Protein AF-A0A7T4MUK3-F1 (afdb_monomer_lite)

Radius of gyration: 12.7 Å; chains: 1; bounding box: 23×14×37 Å

Foldseek 3Di:
DALLVQLVVLLVQLVVLLVVLVVCVVVVHDNVSSVVSNVSSVVSNVVSVVSNVVD

Sequence (55 aa):
MSPLTSGLLLMIFGAFLVGGGISFRRQKLPLIAQVVLWILGAAFFAYGLYIVTLD

Structure (mmCIF, N/CA/C/O backbone):
data_AF-A0A7T4MUK3-F1
#
_entry.id   AF-A0A7T4MUK3-F1
#
loop_
_atom_site.group_PDB
_atom_site.id
_atom_site.type_symbol
_atom_site.label_atom_id
_atom_site.label_alt_id
_atom_site.label_comp_id
_atom_site.label_asym_id
_atom_site.label_entity_id
_atom_site.label_seq_id
_atom_site.pdbx_PDB_ins_code
_atom_site.Cartn_x
_atom_site.Cartn_y
_atom_site.Cartn_z
_atom_site.occupancy
_atom_site.B_iso_or_equiv
_atom_site.auth_seq_id
_atom_site.auth_comp_id
_atom_site.auth_asym_id
_atom_site.auth_atom_id
_atom_site.pdbx_PDB_model_num
ATOM 1 N N . MET A 1 1 ? 5.750 9.159 -18.996 1.00 81.50 1 MET A N 1
ATOM 2 C CA . MET A 1 1 ? 6.458 8.707 -17.777 1.00 81.50 1 MET A CA 1
ATOM 3 C C . MET A 1 1 ? 6.972 7.304 -18.065 1.00 81.50 1 MET A C 1
ATOM 5 O O . MET A 1 1 ? 6.229 6.579 -18.714 1.00 81.50 1 MET A O 1
ATOM 9 N N . SER A 1 2 ? 8.208 6.948 -17.703 1.00 94.69 2 SER A N 1
ATOM 10 C CA . SER A 1 2 ? 8.718 5.591 -17.971 1.00 94.69 2 SER A CA 1
ATOM 11 C C . SER A 1 2 ? 8.023 4.548 -17.083 1.00 94.69 2 SER A C 1
ATOM 13 O O . SER A 1 2 ? 7.581 4.923 -15.985 1.00 94.69 2 SER A O 1
ATOM 15 N N . PRO A 1 3 ? 7.941 3.273 -17.519 1.00 95.75 3 PRO A N 1
ATOM 16 C CA . PRO A 1 3 ? 7.439 2.177 -16.693 1.00 95.75 3 PRO A CA 1
ATOM 17 C C . PRO A 1 3 ? 8.112 2.152 -15.318 1.00 95.75 3 PRO A C 1
ATOM 19 O O . PRO A 1 3 ? 7.393 2.221 -14.319 1.00 95.75 3 PRO A O 1
ATOM 22 N N . LEU A 1 4 ? 9.447 2.257 -15.251 1.00 96.25 4 LEU A N 1
ATOM 23 C CA . LEU A 1 4 ? 10.192 2.416 -13.997 1.00 96.25 4 LEU A CA 1
ATOM 24 C C . LEU A 1 4 ? 9.610 3.494 -13.069 1.00 96.25 4 LEU A C 1
ATOM 26 O O . LEU A 1 4 ? 9.326 3.223 -11.903 1.00 96.25 4 LEU A O 1
ATOM 30 N N . THR A 1 5 ? 9.399 4.723 -13.555 1.00 97.12 5 THR A N 1
ATOM 31 C CA . THR A 1 5 ? 8.875 5.810 -12.711 1.00 97.12 5 THR A CA 1
ATOM 32 C C . THR A 1 5 ? 7.443 5.527 -12.249 1.00 97.12 5 THR A C 1
ATOM 34 O O . THR A 1 5 ? 7.134 5.733 -11.076 1.00 97.12 5 THR A O 1
ATOM 37 N N . SER A 1 6 ? 6.558 5.041 -13.129 1.00 97.12 6 SER A N 1
ATOM 38 C CA . SER A 1 6 ? 5.181 4.689 -12.735 1.00 97.12 6 SER A CA 1
ATOM 39 C C . SER A 1 6 ? 5.130 3.537 -11.744 1.00 97.12 6 SER A C 1
ATOM 41 O O . SER A 1 6 ? 4.376 3.606 -10.775 1.00 97.12 6 SER A O 1
ATOM 43 N N . GLY A 1 7 ? 5.946 2.506 -11.957 1.00 97.81 7 GLY A N 1
ATOM 44 C CA . GLY A 1 7 ? 6.009 1.337 -11.096 1.00 97.81 7 GLY A CA 1
ATOM 45 C C . GLY A 1 7 ? 6.501 1.702 -9.701 1.00 97.81 7 GLY A C 1
ATOM 46 O O . GLY A 1 7 ? 5.849 1.363 -8.716 1.00 97.81 7 GLY A O 1
ATOM 47 N N . LEU A 1 8 ? 7.568 2.503 -9.605 1.00 97.88 8 LEU A N 1
ATOM 48 C CA . LEU A 1 8 ? 8.078 2.996 -8.324 1.00 97.88 8 LEU A CA 1
ATOM 49 C C . LEU A 1 8 ? 7.053 3.853 -7.570 1.00 97.88 8 LEU A C 1
ATOM 51 O O . LEU A 1 8 ? 6.894 3.679 -6.364 1.00 97.88 8 LEU A O 1
ATOM 55 N N . LEU A 1 9 ? 6.319 4.738 -8.253 1.00 98.31 9 LEU A N 1
ATOM 56 C CA . LEU A 1 9 ? 5.264 5.530 -7.608 1.00 98.31 9 LEU A CA 1
ATOM 57 C C . LEU A 1 9 ? 4.140 4.648 -7.051 1.00 98.31 9 LEU A C 1
ATOM 59 O O . LEU A 1 9 ? 3.699 4.860 -5.921 1.00 98.31 9 LEU A O 1
ATOM 63 N N . LEU A 1 10 ? 3.706 3.640 -7.810 1.00 98.25 10 LEU A N 1
ATOM 64 C CA . LEU A 1 10 ? 2.691 2.681 -7.366 1.00 98.25 10 LEU A CA 1
ATOM 65 C C . LEU A 1 10 ? 3.181 1.846 -6.177 1.00 98.25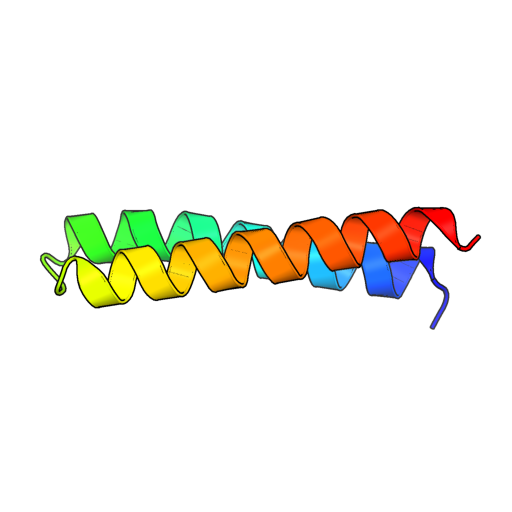 10 LEU A C 1
ATOM 67 O O . LEU A 1 10 ? 2.434 1.652 -5.219 1.00 98.25 10 LEU A O 1
ATOM 71 N N . MET A 1 11 ? 4.444 1.415 -6.197 1.00 98.50 11 MET A N 1
ATOM 72 C CA . MET A 1 11 ? 5.068 0.701 -5.081 1.00 98.50 11 MET A CA 1
ATOM 73 C C . MET A 1 11 ? 5.139 1.565 -3.820 1.00 98.50 11 MET A C 1
ATOM 75 O O . MET A 1 11 ? 4.737 1.118 -2.748 1.00 98.50 11 MET A O 1
ATOM 79 N N . ILE A 1 12 ? 5.578 2.820 -3.932 1.00 98.31 12 ILE A N 1
ATOM 80 C CA . ILE A 1 12 ? 5.632 3.750 -2.794 1.00 98.31 12 ILE A CA 1
ATOM 81 C C . ILE A 1 12 ? 4.228 3.989 -2.229 1.00 98.31 12 ILE A C 1
ATOM 83 O O . ILE A 1 12 ? 4.032 3.918 -1.015 1.00 98.31 12 ILE A O 1
ATOM 87 N N . PHE A 1 13 ? 3.240 4.224 -3.095 1.00 98.19 13 PHE A N 1
ATOM 88 C CA . PHE A 1 13 ? 1.855 4.412 -2.674 1.00 98.19 13 PHE A CA 1
ATOM 89 C C . PHE A 1 13 ? 1.293 3.165 -1.977 1.00 98.19 13 PHE A C 1
ATOM 91 O O . PHE A 1 13 ? 0.708 3.268 -0.899 1.00 98.19 13 PHE A O 1
ATOM 98 N N . GLY A 1 14 ? 1.531 1.975 -2.534 1.00 98.12 14 GLY A N 1
ATOM 99 C CA 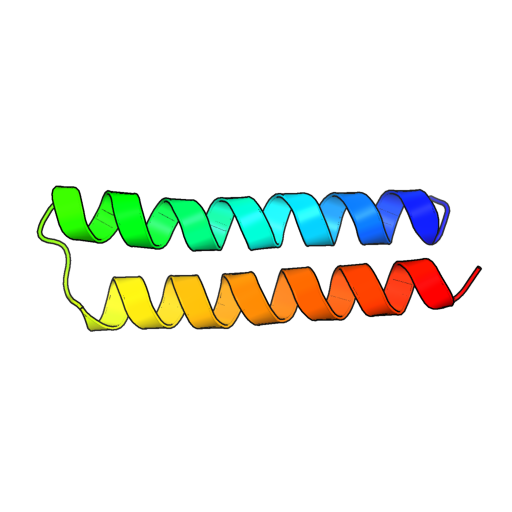. GLY A 1 14 ? 1.129 0.712 -1.920 1.00 98.12 14 GLY A CA 1
ATOM 100 C C . GLY A 1 14 ? 1.753 0.507 -0.536 1.00 98.12 14 GLY A C 1
ATOM 101 O O . GLY A 1 14 ? 1.043 0.227 0.431 1.00 98.12 14 GLY A O 1
ATOM 102 N N . ALA A 1 15 ? 3.063 0.734 -0.404 1.00 97.62 15 ALA A N 1
ATOM 103 C CA . ALA A 1 15 ? 3.774 0.647 0.873 1.00 97.62 15 ALA A CA 1
ATOM 104 C C . ALA A 1 15 ? 3.245 1.655 1.910 1.00 97.62 15 ALA A C 1
ATOM 106 O O . ALA A 1 15 ? 3.084 1.314 3.086 1.00 97.62 15 ALA A O 1
ATOM 107 N N . PHE A 1 16 ? 2.913 2.875 1.478 1.00 98.06 16 PHE A N 1
ATOM 108 C CA . PHE A 1 16 ? 2.283 3.884 2.328 1.00 98.06 16 PHE A CA 1
ATOM 109 C C . PHE A 1 16 ? 0.934 3.403 2.884 1.00 98.06 16 PHE A C 1
ATOM 111 O O . PHE A 1 16 ? 0.698 3.515 4.088 1.00 98.06 16 PHE A O 1
ATOM 118 N N . LEU A 1 17 ? 0.074 2.808 2.050 1.00 97.50 17 LEU A N 1
ATOM 119 C CA . LEU A 1 17 ? -1.207 2.248 2.496 1.00 97.50 17 LEU A CA 1
ATOM 120 C C . LEU A 1 17 ? -1.019 1.100 3.498 1.00 97.50 17 LEU A C 1
ATOM 122 O O . LEU A 1 17 ? -1.743 1.026 4.492 1.00 97.50 17 LEU A O 1
ATOM 126 N N . VAL A 1 18 ? -0.007 0.246 3.307 1.00 95.75 18 VAL A N 1
ATOM 127 C CA . VAL A 1 18 ? 0.317 -0.810 4.282 1.00 95.75 18 VAL A CA 1
ATOM 128 C C . VAL A 1 18 ? 0.678 -0.211 5.648 1.00 95.75 18 VAL A C 1
ATOM 130 O O . VAL A 1 18 ? 0.126 -0.625 6.674 1.00 95.75 18 VAL A O 1
ATOM 133 N N . GLY A 1 19 ? 1.537 0.815 5.665 1.00 94.25 19 GLY A N 1
ATOM 134 C CA . GLY A 1 19 ? 1.868 1.571 6.877 1.00 94.25 19 GLY A CA 1
ATOM 135 C C . GLY A 1 19 ? 0.653 2.275 7.499 1.00 94.25 19 GLY A C 1
ATOM 136 O O . GLY A 1 19 ? 0.491 2.283 8.723 1.00 94.25 19 GLY A O 1
ATOM 137 N N . GLY A 1 20 ? -0.256 2.791 6.668 1.00 94.62 20 GLY A N 1
ATOM 138 C CA . GLY A 1 20 ? -1.525 3.379 7.093 1.00 94.62 20 GLY A CA 1
ATOM 139 C C . GLY A 1 20 ? -2.391 2.409 7.905 1.00 94.62 20 GLY A C 1
ATOM 140 O O . GLY A 1 20 ? -2.964 2.805 8.920 1.00 94.62 20 GLY A O 1
ATOM 141 N N . GLY A 1 21 ? -2.417 1.120 7.548 1.00 93.88 21 GLY A N 1
ATOM 142 C CA . GLY A 1 21 ? -3.179 0.115 8.296 1.00 93.88 21 GLY A CA 1
ATOM 143 C C . GLY A 1 21 ? -2.634 -0.104 9.714 1.00 93.88 21 GLY A C 1
ATOM 144 O O . GLY A 1 21 ? -3.401 -0.257 10.666 1.00 93.88 21 GLY A O 1
ATOM 145 N N . ILE A 1 22 ? -1.312 -0.003 9.899 1.00 91.88 22 ILE A N 1
ATOM 146 C CA . ILE A 1 22 ? -0.682 -0.026 11.232 1.00 91.88 22 ILE A CA 1
ATOM 147 C C . ILE A 1 22 ? -1.096 1.214 12.038 1.00 91.88 22 ILE A C 1
ATOM 149 O O . ILE A 1 22 ? -1.421 1.113 13.224 1.00 91.88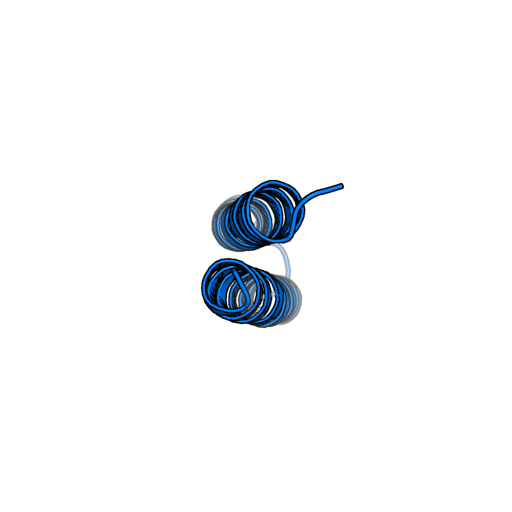 22 ILE A O 1
ATOM 153 N N . SER A 1 23 ? -1.132 2.385 11.395 1.00 95.06 23 SER A N 1
ATOM 154 C CA . SER A 1 23 ? -1.625 3.618 12.019 1.00 95.06 23 SER A CA 1
ATOM 155 C C . SER A 1 23 ? -3.088 3.480 12.460 1.00 95.06 23 SER A C 1
ATOM 157 O O . SER A 1 23 ? -3.427 3.819 13.594 1.00 95.06 23 SER A O 1
ATOM 159 N N . PHE A 1 24 ? -3.943 2.884 11.626 1.00 96.25 24 PHE A N 1
ATOM 160 C CA . PHE A 1 24 ? -5.355 2.641 11.940 1.00 96.25 24 PHE A CA 1
ATOM 161 C C . PHE A 1 24 ? -5.530 1.738 13.164 1.00 96.25 24 PHE A C 1
ATOM 163 O O . PHE A 1 24 ? -6.406 1.988 13.996 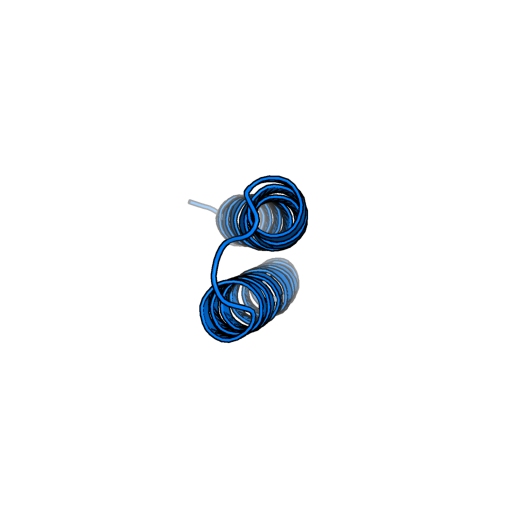1.00 96.25 24 PHE A O 1
ATOM 170 N N . ARG A 1 25 ? -4.656 0.735 13.334 1.00 92.00 25 ARG A N 1
ATOM 171 C CA . ARG A 1 25 ? -4.639 -0.103 14.540 1.00 92.00 25 ARG A CA 1
ATOM 172 C C . ARG A 1 25 ? -4.360 0.717 15.798 1.00 92.00 25 ARG A C 1
ATOM 174 O O . ARG A 1 25 ? -5.046 0.531 16.802 1.00 92.00 25 ARG A O 1
ATOM 181 N N . ARG A 1 26 ? -3.392 1.640 15.743 1.00 94.88 26 ARG A N 1
ATOM 182 C CA . ARG A 1 26 ? -3.057 2.539 16.866 1.00 94.88 26 ARG A CA 1
ATOM 183 C C . ARG A 1 26 ? -4.189 3.517 17.184 1.00 94.88 26 ARG A C 1
ATOM 185 O O . ARG A 1 26 ? -4.413 3.827 18.348 1.00 94.88 26 ARG A O 1
ATOM 192 N N . GLN A 1 27 ? -4.938 3.932 16.166 1.00 96.69 27 GLN A N 1
ATOM 193 C CA . GLN A 1 27 ? -6.108 4.806 16.291 1.00 96.69 27 GLN A CA 1
ATOM 194 C C . GLN A 1 27 ? -7.392 4.064 16.705 1.00 96.69 27 GLN A C 1
ATOM 196 O O . GLN A 1 27 ? -8.442 4.687 16.819 1.00 96.69 27 GLN A O 1
ATOM 201 N N . LYS A 1 28 ? -7.326 2.743 16.946 1.00 95.94 28 LYS A N 1
ATOM 202 C CA . LYS A 1 28 ? -8.480 1.892 17.297 1.00 95.94 28 LYS A CA 1
ATOM 203 C C . LYS A 1 28 ? -9.613 1.946 16.259 1.00 95.94 28 LYS A C 1
ATOM 205 O O . LYS A 1 28 ? -10.775 1.734 16.598 1.00 95.94 28 LYS A O 1
ATOM 210 N N . LEU A 1 29 ? -9.273 2.193 14.993 1.00 95.31 29 LEU A N 1
ATOM 211 C CA . LEU A 1 29 ? -10.231 2.127 13.893 1.00 95.31 29 LEU A CA 1
ATOM 212 C C . LEU A 1 29 ? -10.667 0.675 13.635 1.00 95.31 29 LEU A C 1
ATOM 214 O O . LEU A 1 29 ? -9.921 -0.258 13.969 1.00 95.31 29 LEU A O 1
ATOM 218 N N . PRO A 1 30 ? -11.846 0.461 13.018 1.00 96.69 30 PRO A N 1
ATOM 219 C CA . PRO A 1 30 ? -12.360 -0.875 12.739 1.00 96.69 30 PRO A CA 1
ATOM 220 C C . PRO A 1 30 ? -11.344 -1.754 12.003 1.00 96.69 30 PRO A C 1
ATOM 222 O O . PRO A 1 30 ? -10.663 -1.299 11.082 1.00 96.69 30 PRO A O 1
ATOM 225 N N . LEU A 1 31 ? -11.271 -3.037 12.374 1.00 94.25 31 LEU A N 1
ATOM 226 C CA . LEU A 1 31 ? -10.348 -3.992 11.749 1.00 94.25 31 LEU A CA 1
ATOM 227 C C . LEU A 1 31 ? -10.584 -4.104 10.235 1.00 94.25 31 LEU A C 1
ATOM 229 O O . LEU A 1 31 ? -9.627 -4.183 9.474 1.00 94.25 31 LEU A O 1
ATOM 233 N N . ILE A 1 32 ? -11.844 -4.024 9.795 1.00 96.38 32 ILE A N 1
ATOM 234 C CA . ILE A 1 32 ? -12.203 -4.015 8.370 1.00 96.38 32 ILE A CA 1
ATOM 235 C C . ILE A 1 32 ? -11.500 -2.875 7.624 1.00 96.38 32 ILE A C 1
ATOM 237 O O . ILE A 1 32 ? -10.973 -3.105 6.541 1.00 96.38 32 ILE A O 1
ATOM 241 N N . ALA A 1 33 ? -11.413 -1.674 8.206 1.00 95.06 33 ALA A N 1
ATOM 242 C CA . ALA A 1 33 ? -10.733 -0.550 7.564 1.00 95.06 33 ALA A CA 1
ATOM 243 C C . ALA A 1 33 ? -9.228 -0.815 7.386 1.00 95.06 33 ALA A C 1
ATOM 245 O O . ALA A 1 33 ? -8.656 -0.441 6.368 1.00 95.06 33 ALA A O 1
ATOM 246 N N . GLN A 1 34 ? -8.599 -1.504 8.345 1.00 95.88 34 GLN A N 1
ATOM 247 C CA . GLN A 1 34 ? -7.190 -1.911 8.262 1.00 95.88 34 GLN A CA 1
ATOM 248 C C . GLN A 1 34 ? -6.981 -2.950 7.156 1.00 95.88 34 GLN A C 1
ATOM 250 O O . GLN A 1 34 ? -6.088 -2.793 6.330 1.00 95.88 34 GLN A O 1
ATOM 255 N N . VAL A 1 35 ? -7.841 -3.974 7.114 1.00 96.44 35 VAL A N 1
ATOM 256 C CA . VAL A 1 35 ? -7.789 -5.045 6.109 1.00 96.44 35 VAL A CA 1
ATOM 257 C C . VAL A 1 35 ? -7.980 -4.483 4.703 1.00 96.44 35 VAL A C 1
ATOM 259 O O . VAL A 1 35 ? -7.210 -4.822 3.810 1.00 96.44 35 VAL A O 1
ATOM 262 N N . VAL A 1 36 ? -8.944 -3.578 4.508 1.00 96.81 36 VAL A N 1
ATOM 263 C CA . VAL A 1 36 ? -9.146 -2.899 3.219 1.00 96.81 36 VAL A CA 1
ATOM 264 C C . VAL A 1 36 ? -7.893 -2.119 2.818 1.00 96.81 36 VAL A C 1
ATOM 266 O O . VAL A 1 36 ? -7.439 -2.249 1.683 1.00 96.81 36 VAL A O 1
ATOM 269 N N . LEU A 1 37 ? -7.284 -1.369 3.744 1.00 97.12 37 LEU A N 1
ATOM 270 C CA . LEU A 1 37 ? -6.057 -0.621 3.458 1.00 97.12 37 LEU A CA 1
ATOM 271 C C . LEU A 1 37 ? -4.890 -1.539 3.075 1.00 97.12 37 LEU A C 1
ATOM 273 O O . LEU A 1 37 ? -4.142 -1.223 2.153 1.00 97.12 37 LEU A O 1
ATOM 277 N N . TRP A 1 38 ? -4.747 -2.685 3.745 1.00 96.31 38 TRP A N 1
ATOM 278 C CA . TRP A 1 38 ? -3.707 -3.668 3.438 1.00 96.31 38 TRP A CA 1
ATOM 279 C C . TRP A 1 38 ? -3.915 -4.351 2.090 1.00 96.31 38 TRP A C 1
ATOM 281 O O . TRP A 1 38 ? -2.947 -4.508 1.351 1.00 96.31 38 TRP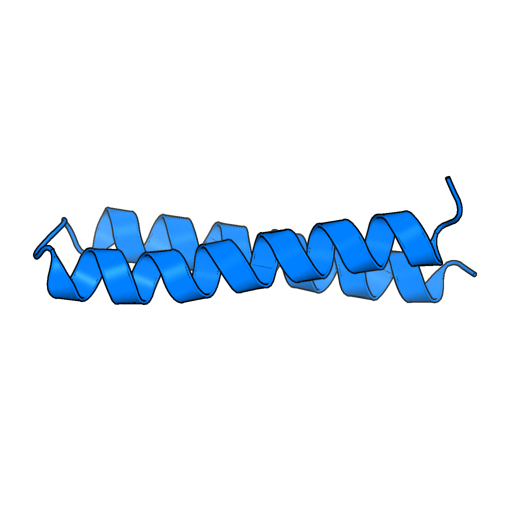 A O 1
ATOM 291 N N . ILE A 1 39 ? -5.155 -4.707 1.741 1.00 98.12 39 ILE A N 1
ATOM 292 C CA . ILE A 1 39 ? -5.481 -5.282 0.428 1.00 98.12 39 ILE A CA 1
ATOM 293 C C . ILE A 1 39 ? -5.138 -4.286 -0.680 1.00 98.12 39 ILE A C 1
ATOM 295 O O . ILE A 1 39 ? -4.459 -4.647 -1.640 1.00 98.12 39 ILE A O 1
ATOM 299 N N . LEU A 1 40 ? -5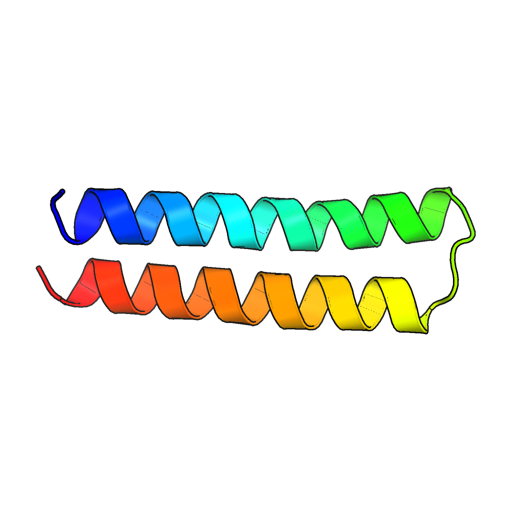.555 -3.024 -0.530 1.00 98.19 40 LEU A N 1
ATOM 300 C CA . LEU A 1 40 ? -5.226 -1.975 -1.494 1.00 98.19 40 LEU A CA 1
ATOM 301 C C . LEU A 1 40 ? -3.711 -1.763 -1.575 1.00 98.19 40 LEU A C 1
ATOM 303 O O . LEU A 1 40 ? -3.153 -1.754 -2.668 1.00 98.19 40 LEU A O 1
ATOM 307 N N . GLY A 1 41 ? -3.034 -1.661 -0.431 1.00 98.25 41 GLY A N 1
ATOM 308 C CA . GLY A 1 41 ? -1.584 -1.504 -0.375 1.00 98.25 41 GLY A CA 1
ATOM 309 C C . GLY A 1 41 ? -0.831 -2.623 -1.095 1.00 98.25 41 GLY A C 1
ATOM 310 O O . GLY A 1 41 ? 0.038 -2.343 -1.919 1.00 98.25 41 GLY A O 1
ATOM 311 N N . ALA A 1 42 ? -1.213 -3.880 -0.854 1.00 98.19 42 ALA A N 1
ATOM 312 C CA . ALA A 1 42 ? -0.632 -5.040 -1.524 1.00 98.19 42 ALA A CA 1
ATOM 313 C C . ALA A 1 42 ? -0.901 -5.029 -3.038 1.00 98.19 42 ALA A C 1
ATOM 315 O O . ALA A 1 42 ? 0.014 -5.290 -3.817 1.00 98.19 42 ALA A O 1
ATOM 316 N N . ALA A 1 43 ? -2.121 -4.680 -3.460 1.00 98.50 43 ALA A N 1
ATOM 317 C CA . ALA A 1 43 ? -2.491 -4.606 -4.871 1.00 98.50 43 ALA A CA 1
ATOM 318 C C . ALA A 1 43 ? -1.684 -3.537 -5.624 1.00 98.50 43 ALA A C 1
ATOM 320 O O . ALA A 1 43 ? -1.091 -3.832 -6.661 1.00 98.50 43 ALA A O 1
ATOM 321 N N . PHE A 1 44 ? -1.605 -2.315 -5.085 1.00 98.56 44 PHE A N 1
ATOM 322 C CA . PHE A 1 44 ? -0.825 -1.230 -5.689 1.00 98.56 44 PHE A CA 1
ATOM 323 C C . PHE A 1 44 ? 0.669 -1.552 -5.725 1.00 98.56 44 PHE A C 1
ATOM 325 O O . PHE A 1 44 ? 1.321 -1.300 -6.737 1.00 98.56 44 PHE A O 1
ATOM 332 N N . PHE A 1 45 ? 1.203 -2.159 -4.661 1.00 98.50 45 PHE A N 1
ATOM 333 C CA . PHE A 1 45 ? 2.610 -2.541 -4.619 1.00 98.50 45 PHE A CA 1
ATOM 334 C C . PHE A 1 45 ? 2.945 -3.624 -5.648 1.00 98.50 45 PHE A C 1
ATOM 336 O O . PHE A 1 45 ? 3.889 -3.465 -6.419 1.00 98.50 45 PHE A O 1
ATOM 343 N N . ALA A 1 46 ? 2.160 -4.703 -5.692 1.00 98.38 46 ALA A N 1
ATOM 344 C CA . ALA A 1 46 ? 2.364 -5.799 -6.633 1.00 98.38 46 ALA A CA 1
ATOM 345 C C . ALA A 1 46 ? 2.194 -5.343 -8.089 1.00 98.38 46 ALA A C 1
ATOM 347 O O . ALA A 1 46 ? 2.991 -5.713 -8.949 1.00 98.38 46 ALA A O 1
ATOM 348 N N . TYR A 1 47 ? 1.198 -4.496 -8.365 1.00 98.25 47 TYR A N 1
ATOM 349 C CA . TYR A 1 47 ? 1.005 -3.928 -9.696 1.00 98.25 47 TYR A CA 1
ATOM 350 C C . TYR A 1 47 ? 2.154 -2.994 -10.093 1.00 98.25 47 TYR A C 1
ATOM 352 O O . TYR A 1 47 ? 2.651 -3.073 -11.213 1.00 98.25 47 TYR A O 1
ATOM 360 N N . GLY A 1 48 ? 2.631 -2.158 -9.167 1.00 98.06 48 GLY A N 1
ATOM 361 C CA . GLY A 1 48 ? 3.811 -1.329 -9.390 1.00 98.06 48 GLY A CA 1
ATOM 362 C C . GLY A 1 48 ? 5.052 -2.162 -9.712 1.00 98.06 48 GLY A C 1
ATOM 363 O O . GLY A 1 48 ? 5.738 -1.864 -10.686 1.00 98.06 48 GLY A O 1
ATOM 364 N N . LEU A 1 49 ? 5.284 -3.249 -8.968 1.00 97.94 49 LEU A N 1
ATOM 365 C CA . LEU A 1 49 ? 6.374 -4.192 -9.227 1.00 97.94 49 LEU A CA 1
ATOM 366 C C . LEU A 1 49 ? 6.269 -4.818 -10.623 1.00 97.94 49 LEU A C 1
ATOM 368 O O . LEU A 1 49 ? 7.263 -4.862 -11.337 1.00 97.94 49 LEU A O 1
ATOM 372 N N . TYR A 1 50 ? 5.075 -5.254 -11.032 1.00 98.06 50 TYR A N 1
ATOM 373 C CA . TYR A 1 50 ? 4.840 -5.755 -12.388 1.00 98.06 50 TYR A CA 1
ATOM 374 C C . TYR A 1 50 ? 5.181 -4.705 -13.452 1.00 98.06 50 TYR A C 1
ATOM 376 O O . TYR A 1 50 ? 5.869 -5.023 -14.417 1.00 98.06 50 TYR A O 1
ATOM 384 N N . ILE A 1 51 ? 4.781 -3.443 -13.263 1.00 97.56 51 ILE A N 1
ATOM 385 C CA . ILE A 1 51 ? 5.101 -2.377 -14.222 1.00 97.56 51 ILE A CA 1
ATOM 386 C C . ILE A 1 51 ? 6.614 -2.163 -14.365 1.00 97.56 51 ILE A C 1
ATOM 388 O O . ILE A 1 51 ? 7.072 -1.934 -15.479 1.00 97.56 51 ILE A O 1
ATOM 392 N N . VAL A 1 52 ? 7.396 -2.279 -13.286 1.00 96.94 52 VAL A N 1
ATOM 393 C CA . VAL A 1 52 ? 8.871 -2.181 -13.362 1.00 96.94 52 VAL A CA 1
ATOM 394 C C . VAL A 1 52 ? 9.480 -3.289 -14.240 1.00 96.94 52 VAL A C 1
ATOM 396 O O . VAL A 1 52 ? 10.582 -3.129 -14.746 1.00 96.94 52 VAL A O 1
ATOM 399 N N . THR A 1 53 ? 8.774 -4.402 -14.460 1.00 96.12 53 THR A N 1
ATOM 400 C CA . THR A 1 53 ? 9.230 -5.495 -15.343 1.00 96.12 53 THR A CA 1
ATOM 401 C C . THR A 1 53 ? 8.830 -5.328 -16.812 1.00 96.12 53 THR A C 1
ATOM 403 O O . THR A 1 53 ? 9.154 -6.189 -17.624 1.00 96.12 53 THR A O 1
ATOM 406 N N . LEU A 1 54 ? 8.105 -4.257 -17.152 1.00 92.38 54 LEU A N 1
ATOM 407 C CA . LEU A 1 54 ? 7.684 -3.947 -18.525 1.00 92.38 54 LEU A CA 1
ATOM 408 C C . LEU A 1 54 ? 8.701 -3.083 -19.290 1.00 92.38 54 LEU A C 1
ATOM 410 O O . LEU A 1 54 ? 8.405 -2.678 -20.416 1.00 92.38 54 LEU A O 1
ATOM 414 N N . ASP A 1 55 ? 9.838 -2.773 -18.663 1.00 67.00 55 ASP A N 1
ATOM 415 C CA . ASP A 1 55 ? 10.979 -2.082 -19.274 1.00 67.00 55 ASP A CA 1
ATOM 416 C C . ASP A 1 55 ? 11.847 -3.034 -20.117 1.00 67.00 55 ASP A C 1
ATOM 418 O O . ASP A 1 55 ? 12.192 -4.135 -19.626 1.00 67.00 55 ASP A O 1
#

Organism: NCBI:txid37923

Secondary structure (DSSP, 8-state):
--HHHHHHHHHHHHHHHHHHHHHHHHTT--HHHHHHHHHHHHHHHHHHHHHHTT-

pLDDT: mean 95.84, std 4.73, range [67.0, 98.56]